Protein AF-A0A7S2EEH9-F1 (afdb_monomer_lite)

Radius of gyration: 22.75 Å; chains: 1; bounding box: 38×32×88 Å

Foldseek 3Di:
DDDDDDDDDDDDPPDDPPPPPDPPDLLVQLLVQADPQLWHAPDPSLCVSQVHDPVVVVCVQVVCPQPDVDRRLLSLLLSLLSCVQPPVVVCVSCVVSNVSSCVSNVVVVQDPVSSVVSSVVSNVVD

pLDDT: mean 80.73, std 18.39, range [34.81, 97.69]

Structure (mmCIF, N/CA/C/O backbone):
data_AF-A0A7S2EEH9-F1
#
_entry.id   AF-A0A7S2EEH9-F1
#
loop_
_atom_site.group_PDB
_atom_site.id
_atom_site.type_symbol
_atom_site.label_atom_id
_atom_site.label_alt_id
_atom_site.label_comp_id
_atom_site.label_asym_id
_atom_site.label_entity_id
_atom_site.label_seq_id
_atom_site.pdbx_PDB_ins_code
_atom_site.Cartn_x
_atom_site.Cartn_y
_atom_site.Cartn_z
_atom_site.occupancy
_atom_site.B_iso_or_equiv
_atom_site.auth_seq_id
_atom_site.auth_comp_id
_atom_site.auth_asym_id
_atom_site.auth_atom_id
_atom_site.pdbx_PDB_model_num
ATOM 1 N N . GLN A 1 1 ? -11.208 -20.414 70.978 1.00 40.94 1 GLN A N 1
ATOM 2 C CA . GLN A 1 1 ? -10.331 -20.613 69.804 1.00 40.94 1 GLN A CA 1
ATOM 3 C C . GLN A 1 1 ? -10.431 -19.388 68.900 1.00 40.94 1 GLN A C 1
ATOM 5 O O . GLN A 1 1 ? -11.343 -18.594 69.075 1.00 40.94 1 GLN A O 1
ATOM 10 N N . PHE A 1 2 ? -9.423 -19.215 68.053 1.00 34.81 2 PHE A N 1
ATOM 11 C CA . PHE A 1 2 ? -8.995 -18.019 67.328 1.00 34.81 2 PHE A CA 1
ATOM 12 C C . PHE A 1 2 ? -10.015 -17.374 66.354 1.00 34.81 2 PHE A C 1
ATOM 14 O O . PHE A 1 2 ? -10.662 -18.072 65.588 1.00 34.81 2 PHE A O 1
ATOM 21 N N . VAL A 1 3 ? -10.085 -16.036 66.451 1.00 39.38 3 VAL A N 1
ATOM 22 C CA . VAL A 1 3 ? -10.083 -14.924 65.458 1.00 39.38 3 VAL A CA 1
ATOM 23 C 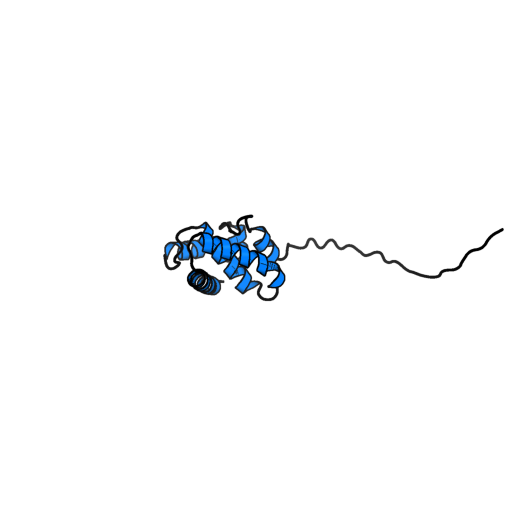C . VAL A 1 3 ? -10.643 -15.080 64.026 1.00 39.38 3 VAL A C 1
ATOM 25 O O . VAL A 1 3 ? -10.331 -16.035 63.323 1.00 39.38 3 VAL A O 1
ATOM 28 N N . SER A 1 4 ? -11.253 -13.960 63.588 1.00 41.72 4 SER A N 1
ATOM 29 C CA . SER A 1 4 ? -11.204 -13.312 62.251 1.00 41.72 4 SER A CA 1
ATOM 30 C C . SER A 1 4 ? -12.455 -13.474 61.389 1.00 41.72 4 SER A C 1
ATOM 32 O O . SER A 1 4 ? -12.962 -14.573 61.248 1.00 41.72 4 SER A O 1
ATOM 34 N N . SER A 1 5 ? -12.964 -12.471 60.674 1.00 41.25 5 SER A N 1
ATOM 35 C CA . SER A 1 5 ? -12.831 -11.005 60.657 1.00 41.25 5 SER A CA 1
ATOM 36 C C . SER A 1 5 ? -13.861 -10.514 59.628 1.00 41.25 5 SER A C 1
ATOM 38 O O . SER A 1 5 ? -14.157 -11.222 58.669 1.00 41.25 5 SER A O 1
ATOM 40 N N . ASN A 1 6 ? -14.384 -9.305 59.820 1.00 46.16 6 ASN A N 1
ATOM 41 C CA . ASN A 1 6 ? -15.325 -8.617 58.928 1.00 46.16 6 ASN A CA 1
ATOM 42 C C . ASN A 1 6 ? -14.764 -8.400 57.509 1.00 46.16 6 ASN A C 1
ATOM 44 O O . ASN A 1 6 ? -13.610 -7.987 57.396 1.00 46.16 6 ASN A O 1
ATOM 48 N N . HIS A 1 7 ? -15.606 -8.456 56.469 1.00 41.28 7 HIS A N 1
ATOM 49 C CA . HIS A 1 7 ? -15.631 -7.390 55.455 1.00 41.28 7 HIS A CA 1
ATOM 50 C C . HIS A 1 7 ? -16.922 -7.384 54.628 1.00 41.28 7 HIS A C 1
ATOM 52 O O . HIS A 1 7 ? -17.463 -8.432 54.289 1.00 41.28 7 HIS A O 1
ATOM 58 N N . ALA A 1 8 ? -17.399 -6.170 54.366 1.00 48.00 8 ALA A N 1
ATOM 59 C CA . ALA A 1 8 ? -18.579 -5.828 53.592 1.00 48.00 8 ALA A CA 1
ATOM 60 C C . ALA A 1 8 ? -18.339 -5.916 52.075 1.00 48.00 8 ALA A C 1
ATOM 62 O O . ALA A 1 8 ? -17.191 -5.912 51.637 1.00 48.00 8 ALA A O 1
ATOM 63 N N . ASP A 1 9 ? -19.462 -5.885 51.348 1.00 40.84 9 ASP A N 1
ATOM 64 C CA . ASP A 1 9 ? -19.648 -5.388 49.978 1.00 40.84 9 ASP A CA 1
ATOM 65 C C . ASP A 1 9 ? -18.876 -6.059 48.829 1.00 40.84 9 ASP A C 1
ATOM 67 O O . ASP A 1 9 ? -17.651 -6.077 48.770 1.00 40.84 9 ASP A O 1
ATOM 71 N N . CYS A 1 10 ? -19.623 -6.540 47.835 1.00 44.09 10 CYS A N 1
ATOM 72 C CA . CYS A 1 10 ? -19.700 -5.856 46.541 1.00 44.09 10 CYS A CA 1
ATOM 73 C C . CYS A 1 10 ? -20.461 -6.731 45.543 1.00 44.09 10 CYS A C 1
ATOM 75 O O . CYS A 1 10 ? -20.013 -7.800 45.130 1.00 44.09 10 CYS A O 1
ATOM 77 N N . ASP A 1 11 ? -21.610 -6.200 45.151 1.00 51.53 11 ASP A N 1
ATOM 78 C CA . ASP A 1 11 ? -22.333 -6.463 43.916 1.00 51.53 11 ASP A CA 1
ATOM 79 C C . ASP A 1 11 ? -21.359 -6.597 42.725 1.00 51.53 11 ASP A C 1
ATOM 81 O O . ASP A 1 11 ? -20.670 -5.644 42.351 1.00 51.53 11 ASP A O 1
ATOM 85 N N . LEU A 1 12 ? -21.276 -7.785 42.124 1.00 55.22 12 LEU A N 1
ATOM 86 C CA . LEU A 1 12 ? -20.587 -7.993 40.852 1.00 55.22 12 LEU A CA 1
ATOM 87 C C . LEU A 1 12 ? -21.583 -8.528 39.830 1.00 55.22 12 LEU A C 1
ATOM 89 O O . LEU A 1 12 ? -21.652 -9.716 39.525 1.00 55.22 12 LEU A O 1
ATOM 93 N N . ASN A 1 13 ? -22.315 -7.573 39.263 1.00 51.38 13 ASN A N 1
ATOM 94 C CA . ASN A 1 13 ? -22.843 -7.611 37.907 1.00 51.38 13 ASN A CA 1
ATOM 95 C C . ASN A 1 13 ? -21.702 -7.963 36.927 1.00 51.38 13 ASN A C 1
ATOM 97 O O . ASN A 1 13 ? -21.002 -7.089 36.404 1.00 51.38 13 ASN A O 1
ATOM 101 N N . GLN A 1 14 ? -21.476 -9.253 36.679 1.00 54.06 14 GLN A N 1
ATOM 102 C CA . GLN A 1 14 ? -20.589 -9.707 35.613 1.00 54.06 14 GLN A CA 1
ATOM 103 C C . GLN A 1 14 ? -21.356 -9.721 34.294 1.00 54.06 14 GLN A C 1
ATOM 105 O O . GLN A 1 14 ? -21.971 -10.703 33.903 1.00 54.06 14 GLN A O 1
ATOM 110 N N . ARG A 1 15 ? -21.332 -8.525 33.693 1.00 51.91 15 ARG A N 1
ATOM 111 C CA . ARG A 1 15 ? -21.115 -8.232 32.273 1.00 51.91 15 ARG A CA 1
ATOM 112 C C . ARG A 1 15 ? -21.748 -9.243 31.322 1.00 51.91 15 ARG A C 1
ATOM 114 O O . ARG A 1 15 ? -21.206 -10.309 31.070 1.00 51.91 15 ARG A O 1
ATOM 121 N N . ASN A 1 16 ? -22.848 -8.812 30.715 1.00 49.00 16 ASN A N 1
ATOM 122 C CA . ASN A 1 16 ? -23.204 -9.256 29.378 1.00 49.00 16 ASN A CA 1
ATOM 123 C C . ASN A 1 16 ? -21.995 -8.994 28.469 1.00 49.00 16 ASN A C 1
ATOM 125 O O . ASN A 1 16 ? -21.810 -7.868 28.001 1.00 49.00 16 ASN A O 1
ATOM 129 N N . ASP A 1 17 ? -21.170 -10.013 28.247 1.00 44.81 17 ASP A N 1
ATOM 130 C CA . ASP A 1 17 ? -20.297 -10.090 27.087 1.00 44.81 17 ASP A CA 1
ATOM 131 C C . ASP A 1 17 ? -21.224 -10.222 25.877 1.00 44.81 17 ASP A C 1
ATOM 133 O O . ASP A 1 17 ? -21.541 -11.305 25.389 1.00 44.81 17 ASP A O 1
ATOM 137 N N . ALA A 1 18 ? -21.742 -9.076 25.435 1.00 48.97 18 ALA A N 1
ATOM 138 C CA . ALA A 1 18 ? -22.117 -8.922 24.051 1.00 48.97 18 ALA A CA 1
ATOM 139 C C . ALA A 1 18 ? -20.815 -9.114 23.271 1.00 48.97 18 ALA A C 1
ATOM 141 O O . ALA A 1 18 ? -20.046 -8.170 23.095 1.00 48.97 18 ALA A O 1
ATOM 142 N N . GLU A 1 19 ? -20.544 -10.361 22.879 1.00 48.88 19 GLU A N 1
ATOM 143 C CA . GLU A 1 19 ? -19.754 -10.675 21.697 1.00 48.88 19 GLU A CA 1
ATOM 144 C C . GLU A 1 19 ? -20.351 -9.839 20.567 1.00 48.88 19 GLU A C 1
ATOM 146 O O . GLU A 1 19 ? -21.322 -10.214 19.910 1.00 48.88 19 GLU A O 1
ATOM 151 N N . THR A 1 20 ? -19.826 -8.628 20.399 1.00 45.78 20 THR A N 1
ATOM 152 C CA . THR A 1 20 ? -19.972 -7.914 19.153 1.00 45.78 20 THR A CA 1
ATOM 153 C C . THR A 1 20 ? -19.222 -8.775 18.156 1.00 45.78 20 THR A C 1
ATOM 155 O O . THR A 1 20 ? -17.989 -8.815 18.151 1.00 45.78 20 THR A O 1
ATOM 158 N N . ASP A 1 21 ? -19.989 -9.512 17.357 1.00 46.25 21 ASP A N 1
ATOM 159 C CA . ASP A 1 21 ? -19.629 -9.963 16.018 1.00 46.25 21 ASP A CA 1
ATOM 160 C C . ASP A 1 21 ? -19.185 -8.713 15.245 1.00 46.25 21 ASP A C 1
ATOM 162 O O . ASP A 1 21 ? -19.959 -8.010 14.600 1.00 46.25 21 ASP A O 1
ATOM 166 N N . SER A 1 22 ? -17.954 -8.296 15.526 1.00 47.50 22 SER A N 1
ATOM 167 C CA . SER A 1 22 ? -17.407 -7.022 15.104 1.00 47.50 22 SER A CA 1
ATOM 168 C C . SER A 1 22 ? -16.735 -7.337 13.793 1.00 47.50 22 SER A C 1
ATOM 170 O O . SER A 1 22 ? -15.692 -7.995 13.794 1.00 47.50 22 SER A O 1
ATOM 172 N N . GLU A 1 23 ? -17.317 -6.891 12.681 1.00 52.78 23 GLU A N 1
ATOM 173 C CA . GLU A 1 23 ? -16.550 -6.774 11.447 1.00 52.78 23 GLU A CA 1
ATOM 174 C C . GLU A 1 23 ? -15.177 -6.183 11.810 1.00 52.78 23 GLU A C 1
ATOM 176 O O . GLU A 1 23 ? -15.126 -5.150 12.492 1.00 52.78 23 GLU A O 1
ATOM 181 N N . PRO A 1 24 ? -14.063 -6.850 11.456 1.00 58.78 24 PRO A N 1
ATOM 182 C CA . PRO A 1 24 ? -12.749 -6.357 11.824 1.00 58.78 24 PRO A CA 1
ATOM 183 C C . PRO A 1 24 ? -12.612 -4.919 11.330 1.00 58.78 24 PRO A C 1
ATOM 185 O O . PRO A 1 24 ? -13.020 -4.620 10.206 1.00 58.78 24 PRO A O 1
ATOM 188 N N . ASP A 1 25 ? -12.062 -4.025 12.157 1.00 84.69 25 ASP A N 1
ATOM 189 C CA . ASP A 1 25 ? -11.823 -2.638 11.750 1.00 84.69 25 ASP A CA 1
ATOM 190 C C . ASP A 1 25 ? -11.142 -2.651 10.373 1.00 84.69 25 ASP A C 1
ATOM 192 O O . ASP A 1 25 ? -10.144 -3.350 10.178 1.00 84.69 25 ASP A O 1
ATOM 196 N N . LYS A 1 26 ? -11.710 -1.950 9.385 1.00 87.94 26 LYS A N 1
ATOM 197 C CA . LYS A 1 26 ? -11.240 -1.989 7.990 1.00 87.94 26 LYS A CA 1
ATOM 198 C C . LYS A 1 26 ? -9.744 -1.678 7.884 1.00 87.94 26 LYS A C 1
ATOM 200 O O . LYS A 1 26 ? -9.069 -2.228 7.016 1.00 87.94 26 LYS A O 1
ATOM 205 N N . VAL A 1 27 ? -9.202 -0.869 8.800 1.00 91.56 27 VAL A N 1
ATOM 206 C CA . VAL A 1 27 ? -7.759 -0.613 8.885 1.00 91.56 27 VAL A CA 1
ATOM 207 C C . VAL A 1 27 ? -6.964 -1.882 9.209 1.00 91.56 27 VAL A C 1
ATOM 209 O O . VAL A 1 27 ? -5.933 -2.144 8.594 1.00 91.56 27 VAL A O 1
ATOM 212 N N . LEU A 1 28 ? -7.464 -2.707 10.135 1.00 91.44 28 LEU A N 1
ATOM 213 C CA . LEU A 1 28 ? -6.866 -3.982 10.514 1.00 91.44 28 LEU A CA 1
ATOM 214 C C . LEU A 1 28 ? -7.002 -4.992 9.380 1.00 91.44 28 LEU A C 1
ATOM 216 O O . LEU A 1 28 ? -6.044 -5.713 9.117 1.00 91.44 28 LEU A O 1
ATOM 220 N N . GLN A 1 29 ? -8.132 -5.005 8.666 1.00 92.88 29 GLN A N 1
ATOM 221 C CA . GLN A 1 29 ? -8.299 -5.851 7.479 1.00 92.88 29 GLN A CA 1
ATOM 222 C C . GLN A 1 29 ? -7.224 -5.554 6.430 1.00 92.88 29 GLN A C 1
ATOM 224 O O . GLN A 1 29 ? -6.559 -6.478 5.960 1.00 92.88 29 GLN A O 1
ATOM 229 N N . ILE A 1 30 ? -6.971 -4.272 6.131 1.00 92.75 30 ILE A N 1
ATOM 230 C CA . ILE A 1 30 ? -5.867 -3.891 5.243 1.00 92.75 30 ILE A CA 1
ATOM 231 C C . ILE A 1 30 ? -4.533 -4.345 5.843 1.00 92.75 30 ILE A C 1
ATOM 233 O O . ILE A 1 30 ? -3.787 -5.041 5.167 1.00 92.75 30 ILE A O 1
ATOM 237 N N . CYS A 1 31 ? -4.225 -4.039 7.105 1.00 92.75 31 CYS A N 1
ATOM 238 C CA . CYS A 1 31 ? -2.959 -4.446 7.731 1.00 92.75 31 CYS A CA 1
ATOM 239 C C . CYS A 1 31 ? -2.702 -5.967 7.671 1.00 92.75 31 CYS A C 1
ATOM 241 O O . CYS A 1 31 ? -1.565 -6.388 7.445 1.00 92.75 31 CYS A O 1
ATOM 243 N N . LEU A 1 32 ? -3.744 -6.793 7.818 1.00 94.31 32 LEU A N 1
ATOM 244 C CA . LEU A 1 32 ? -3.670 -8.258 7.757 1.00 94.31 32 LEU A CA 1
ATOM 245 C C . LEU A 1 32 ? -3.381 -8.801 6.350 1.00 94.31 32 LEU A C 1
ATOM 247 O O . LEU A 1 32 ? -2.867 -9.913 6.215 1.00 94.31 32 LEU A O 1
ATOM 251 N N . LEU A 1 33 ? -3.652 -8.025 5.299 1.00 95.19 33 LEU A N 1
ATOM 252 C CA . LEU A 1 33 ? -3.292 -8.392 3.928 1.00 95.19 33 LEU A CA 1
ATOM 253 C C . LEU A 1 33 ? -1.788 -8.275 3.649 1.00 95.19 33 LEU A C 1
ATOM 255 O O . LEU A 1 33 ? -1.307 -8.829 2.652 1.00 95.19 33 LEU A O 1
ATOM 259 N N . GLN A 1 34 ? -1.037 -7.582 4.511 1.00 97.06 34 GLN A N 1
ATOM 260 C CA . GLN A 1 34 ? 0.392 -7.387 4.316 1.00 97.06 34 GLN A CA 1
ATOM 261 C C . GLN A 1 34 ? 1.154 -8.712 4.447 1.00 97.06 34 GLN A C 1
ATOM 263 O O . GLN A 1 34 ? 1.061 -9.432 5.441 1.00 97.06 34 GLN A O 1
ATOM 268 N N . LYS A 1 35 ? 1.981 -9.024 3.449 1.00 97.25 35 LYS A N 1
ATOM 269 C CA . LYS A 1 35 ? 2.905 -10.160 3.494 1.00 97.25 35 LYS A CA 1
ATOM 270 C C . LYS A 1 35 ? 4.071 -9.871 4.440 1.00 97.25 35 LYS A C 1
ATOM 272 O O . LYS A 1 35 ? 4.420 -8.723 4.700 1.00 97.25 35 LYS A O 1
ATOM 277 N N . ALA A 1 36 ? 4.751 -10.923 4.897 1.00 95.31 36 ALA A N 1
ATOM 278 C CA . ALA A 1 36 ? 5.877 -10.805 5.830 1.00 95.31 36 ALA A CA 1
ATOM 279 C C . ALA A 1 36 ? 7.011 -9.880 5.334 1.00 95.31 36 ALA A C 1
ATOM 281 O O . ALA A 1 36 ? 7.685 -9.245 6.141 1.00 95.31 36 ALA A O 1
ATOM 282 N N . ASN A 1 37 ? 7.195 -9.775 4.014 1.00 95.06 37 ASN A N 1
ATOM 283 C CA . ASN A 1 37 ? 8.181 -8.895 3.381 1.00 95.06 37 ASN A CA 1
ATOM 284 C C . ASN A 1 37 ? 7.720 -7.431 3.233 1.00 95.06 37 ASN A C 1
ATOM 286 O O . ASN A 1 37 ? 8.449 -6.645 2.642 1.00 95.06 37 ASN A O 1
ATOM 290 N N . GLY A 1 38 ? 6.523 -7.075 3.705 1.00 95.75 38 GLY A N 1
ATOM 291 C CA . GLY A 1 38 ? 5.953 -5.730 3.611 1.00 95.75 38 GLY A CA 1
ATOM 292 C C . GLY A 1 38 ? 5.058 -5.482 2.392 1.00 95.75 38 GLY A C 1
ATOM 293 O O . GLY A 1 38 ? 4.388 -4.453 2.343 1.00 95.75 38 GLY A O 1
ATOM 294 N N . SER A 1 39 ? 5.009 -6.405 1.430 1.00 96.69 39 SER A N 1
ATOM 295 C CA . SER A 1 39 ? 4.223 -6.235 0.201 1.00 96.69 39 SER A CA 1
ATOM 296 C C . SER A 1 39 ? 2.734 -6.527 0.371 1.00 96.69 39 SER A C 1
ATOM 298 O O . SER A 1 39 ? 2.322 -7.239 1.289 1.00 96.69 39 SER A O 1
ATOM 300 N N . PHE A 1 40 ? 1.942 -6.034 -0.577 1.00 95.44 40 PHE A N 1
ATOM 301 C CA . PHE A 1 40 ? 0.539 -6.389 -0.764 1.00 95.44 40 PHE A CA 1
ATOM 302 C C . PHE A 1 40 ? 0.325 -7.011 -2.141 1.00 95.44 40 PHE A C 1
ATOM 304 O O . PHE A 1 40 ? 1.078 -6.758 -3.081 1.00 95.44 40 PHE A O 1
ATOM 311 N N . LEU A 1 41 ? -0.720 -7.826 -2.261 1.00 92.50 41 LEU A N 1
ATOM 312 C CA . LEU A 1 41 ? -1.179 -8.364 -3.537 1.00 92.50 41 LEU A CA 1
ATOM 313 C C . LEU A 1 41 ? -2.502 -7.708 -3.906 1.00 92.50 41 LEU A C 1
ATOM 315 O O . LEU A 1 41 ? -3.359 -7.516 -3.041 1.00 92.50 41 LEU A O 1
ATOM 319 N N . LEU A 1 42 ? -2.673 -7.410 -5.193 1.00 87.25 42 LEU A N 1
ATOM 320 C CA . LEU A 1 42 ? -3.954 -6.953 -5.704 1.00 87.25 42 LEU A CA 1
ATOM 321 C C . LEU A 1 42 ? -4.915 -8.144 -5.688 1.00 87.25 42 LEU A C 1
ATOM 323 O O . LEU A 1 42 ? -4.819 -9.043 -6.519 1.00 87.25 42 LEU A O 1
ATOM 327 N N . SER A 1 43 ? -5.771 -8.171 -4.676 1.00 88.31 43 SER A N 1
ATOM 328 C CA . SER A 1 43 ? -6.805 -9.181 -4.466 1.00 88.31 43 SER A CA 1
ATOM 329 C C . SER A 1 43 ? -8.162 -8.500 -4.477 1.00 88.31 43 SER A C 1
ATOM 331 O O . SER A 1 43 ? -8.233 -7.301 -4.201 1.00 88.31 43 SER A O 1
ATOM 333 N N . ASP A 1 44 ? -9.220 -9.263 -4.738 1.00 86.75 44 ASP A N 1
ATOM 334 C CA . ASP A 1 44 ? -10.593 -8.748 -4.682 1.00 86.75 44 ASP A CA 1
ATOM 335 C C . ASP A 1 44 ? -10.870 -8.104 -3.317 1.00 86.75 44 ASP A C 1
ATOM 337 O O . ASP A 1 44 ? -11.380 -6.996 -3.251 1.00 86.75 44 ASP A O 1
ATOM 341 N N . HIS A 1 45 ? -10.360 -8.699 -2.232 1.00 88.62 45 HIS A N 1
ATOM 342 C CA . HIS A 1 45 ? -10.498 -8.139 -0.888 1.00 88.62 45 HIS A CA 1
ATOM 343 C C . HIS A 1 45 ? -9.813 -6.773 -0.721 1.00 88.62 45 HIS A C 1
ATOM 345 O O . HIS A 1 45 ? -10.381 -5.868 -0.116 1.00 88.62 45 HIS A O 1
ATOM 351 N N . LEU A 1 46 ? -8.606 -6.590 -1.274 1.00 89.50 46 LEU A N 1
ATOM 352 C CA . LEU A 1 46 ? -7.956 -5.276 -1.260 1.00 89.50 46 LEU A CA 1
ATOM 353 C C . LEU A 1 46 ? -8.743 -4.272 -2.110 1.00 89.50 46 LEU A C 1
ATOM 355 O O . LEU A 1 46 ? -8.929 -3.146 -1.669 1.00 89.50 46 LEU A O 1
ATOM 359 N N . ALA A 1 47 ? -9.204 -4.674 -3.299 1.00 88.69 47 ALA A N 1
ATOM 360 C CA . ALA A 1 47 ? -9.987 -3.826 -4.199 1.00 88.69 47 ALA A CA 1
ATOM 361 C C . ALA A 1 47 ? -11.304 -3.359 -3.551 1.00 88.69 47 ALA A C 1
ATOM 363 O O . ALA A 1 47 ? -11.626 -2.171 -3.603 1.00 88.69 47 ALA A O 1
ATOM 364 N N . ASP A 1 48 ? -11.997 -4.269 -2.866 1.00 89.19 48 ASP A N 1
ATOM 365 C CA . ASP A 1 48 ? -13.228 -3.996 -2.126 1.00 89.19 48 ASP A CA 1
ATOM 366 C C . ASP A 1 48 ? -12.981 -3.034 -0.957 1.00 89.19 48 ASP A C 1
ATOM 368 O O . ASP A 1 48 ? -13.726 -2.070 -0.775 1.00 89.19 48 ASP A O 1
ATOM 372 N N . LEU A 1 49 ? -11.901 -3.242 -0.193 1.00 88.19 49 LEU A N 1
ATOM 373 C CA . LEU A 1 49 ? -11.530 -2.369 0.928 1.00 88.19 49 LEU A CA 1
ATOM 374 C C . LEU A 1 49 ? -11.180 -0.946 0.481 1.00 88.19 49 LEU A C 1
ATOM 376 O O . LEU A 1 49 ? -11.432 -0.002 1.231 1.00 88.19 49 LEU A O 1
ATOM 380 N N . VAL A 1 50 ? -10.615 -0.785 -0.720 1.00 87.19 50 VAL A N 1
ATOM 381 C CA . VAL A 1 50 ? -10.293 0.534 -1.286 1.00 87.19 50 VAL A CA 1
ATOM 382 C C . VAL A 1 50 ? -11.419 1.125 -2.141 1.00 87.19 50 VAL A C 1
ATOM 384 O O . VAL A 1 50 ? -11.288 2.250 -2.610 1.00 87.19 50 VAL A O 1
ATOM 387 N N . GLY A 1 51 ? -12.517 0.394 -2.359 1.00 86.00 51 GLY A N 1
ATOM 388 C CA . GLY A 1 51 ? -13.668 0.861 -3.138 1.00 86.00 51 GLY A CA 1
ATOM 389 C C . GLY A 1 51 ? -13.399 1.050 -4.637 1.00 86.00 51 GLY A C 1
ATOM 390 O O . GLY A 1 51 ? -14.179 1.716 -5.319 1.00 86.00 51 GLY A O 1
ATOM 391 N N . LEU A 1 52 ? -12.313 0.479 -5.171 1.00 83.81 52 LEU A N 1
ATOM 392 C CA . LEU A 1 52 ? -11.961 0.605 -6.584 1.00 83.81 52 LEU A CA 1
ATOM 393 C C . LEU A 1 52 ? -12.442 -0.599 -7.381 1.00 83.81 52 LEU A C 1
ATOM 395 O O . LEU A 1 52 ? -12.168 -1.750 -7.048 1.00 83.81 52 LEU A O 1
ATOM 399 N N . THR A 1 53 ? -13.085 -0.328 -8.515 1.00 81.38 53 THR A N 1
ATOM 400 C CA . THR A 1 53 ? -13.443 -1.400 -9.446 1.00 81.38 53 THR A CA 1
ATOM 401 C C . THR A 1 53 ? -12.197 -1.940 -10.162 1.00 81.38 53 THR A C 1
ATOM 403 O O . THR A 1 53 ? -11.271 -1.174 -10.467 1.00 81.38 53 THR A O 1
ATOM 406 N N . PRO A 1 54 ? -12.183 -3.231 -10.546 1.00 74.19 54 PRO A N 1
ATOM 407 C CA . PRO A 1 54 ? -11.093 -3.814 -11.331 1.00 74.19 54 PRO A CA 1
ATOM 408 C C . PRO A 1 54 ? -10.781 -3.041 -12.623 1.00 74.19 54 PRO A C 1
ATOM 410 O O . PRO A 1 54 ? -9.635 -3.002 -13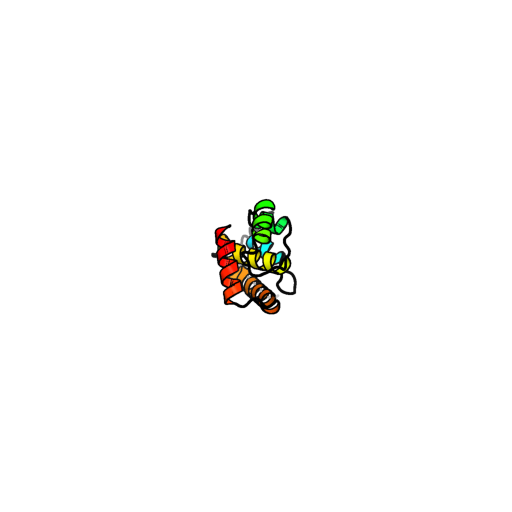.068 1.00 74.19 54 PRO A O 1
ATOM 413 N N . GLY A 1 55 ? -11.787 -2.388 -13.219 1.00 76.50 55 GLY A N 1
ATOM 414 C CA . GLY A 1 55 ? -11.626 -1.563 -14.418 1.00 76.50 55 GLY A CA 1
ATOM 415 C C . GLY A 1 55 ? -10.762 -0.318 -14.196 1.00 76.50 5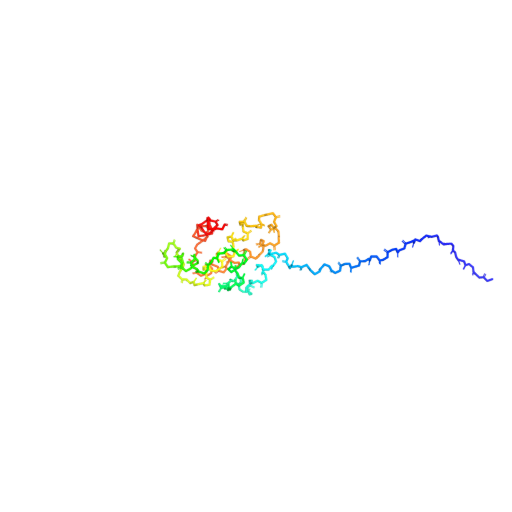5 GLY A C 1
ATOM 416 O O . GLY A 1 55 ? -9.915 -0.021 -15.040 1.00 76.50 55 GLY A O 1
ATOM 417 N N . VAL A 1 56 ? -10.931 0.368 -13.059 1.00 78.62 56 VAL A N 1
ATOM 418 C CA . VAL A 1 56 ? -10.129 1.549 -12.682 1.00 78.62 56 VAL A CA 1
ATOM 419 C C . VAL A 1 56 ? -8.686 1.136 -12.393 1.00 78.62 56 VAL A C 1
ATOM 421 O O . VAL A 1 56 ? -7.753 1.731 -12.930 1.00 78.62 56 VAL A O 1
ATOM 424 N N . LEU A 1 57 ? -8.499 0.044 -11.647 1.00 75.81 57 LEU A N 1
ATOM 425 C CA . LEU A 1 57 ? -7.178 -0.520 -11.354 1.00 75.81 57 LEU A CA 1
ATOM 426 C C . LEU A 1 57 ? -6.434 -0.920 -12.635 1.00 75.81 57 LEU A C 1
ATOM 428 O O . LEU A 1 57 ? -5.267 -0.578 -12.824 1.00 75.81 57 LEU A O 1
ATOM 432 N N . ALA A 1 58 ? -7.122 -1.597 -13.557 1.00 75.44 58 ALA A N 1
ATOM 433 C CA . ALA A 1 58 ? -6.536 -2.010 -14.826 1.00 75.44 58 ALA A CA 1
ATOM 434 C C . ALA A 1 58 ? -6.204 -0.821 -15.744 1.00 75.44 58 ALA A C 1
ATOM 436 O O . ALA A 1 58 ? -5.261 -0.909 -16.531 1.00 75.44 58 ALA A O 1
ATOM 437 N N . ALA A 1 59 ? -6.967 0.275 -15.675 1.00 79.81 59 ALA A N 1
ATOM 438 C CA . ALA A 1 59 ? -6.673 1.496 -16.418 1.00 79.81 59 ALA A CA 1
ATOM 439 C C . ALA A 1 59 ? -5.407 2.184 -15.894 1.00 79.81 59 ALA A C 1
ATOM 441 O O . ALA A 1 59 ? -4.554 2.545 -16.704 1.00 79.81 59 ALA A O 1
ATOM 442 N N . GLU A 1 60 ? -5.239 2.285 -14.572 1.00 77.44 60 GLU A N 1
ATOM 443 C CA . GLU A 1 60 ? -4.065 2.937 -13.983 1.00 77.44 60 GLU A CA 1
ATOM 444 C C . GLU A 1 60 ? -2.780 2.159 -14.292 1.00 77.44 60 GLU A C 1
ATOM 446 O O . GLU A 1 60 ? -1.810 2.746 -14.776 1.00 77.44 60 GLU A O 1
ATOM 451 N N . VAL A 1 61 ? -2.816 0.825 -14.164 1.00 71.50 61 VAL A N 1
ATOM 452 C CA . VAL A 1 61 ? -1.703 -0.063 -14.549 1.00 71.50 61 VAL A CA 1
ATOM 453 C C . VAL A 1 61 ? -1.366 0.062 -16.041 1.00 71.50 61 VAL A C 1
ATOM 455 O O . VAL A 1 61 ? -0.195 0.148 -16.408 1.00 71.50 61 VAL A O 1
ATOM 458 N N . ARG A 1 62 ? -2.374 0.103 -16.927 1.00 72.25 62 ARG A N 1
ATOM 459 C CA . ARG A 1 62 ? -2.161 0.238 -18.383 1.00 72.25 62 ARG A CA 1
ATOM 460 C C . ARG A 1 62 ? -1.666 1.614 -18.799 1.00 72.25 62 ARG A C 1
ATOM 462 O O . ARG A 1 62 ? -1.018 1.723 -19.837 1.00 72.25 62 ARG A O 1
ATOM 469 N N . SER A 1 63 ? -1.976 2.647 -18.025 1.00 69.19 63 SER A N 1
ATOM 470 C CA . SER A 1 63 ? -1.634 4.021 -18.377 1.00 69.19 63 SER A CA 1
ATOM 471 C C . SER A 1 63 ? -0.126 4.296 -18.362 1.00 69.19 63 SER A C 1
ATOM 473 O O . SER A 1 63 ? 0.282 5.341 -18.852 1.00 69.19 63 SER A O 1
ATOM 475 N N . GLN A 1 64 ? 0.696 3.380 -17.818 1.00 59.47 64 GLN A N 1
ATOM 476 C CA . GLN A 1 64 ? 2.150 3.532 -17.625 1.00 59.47 64 GLN A CA 1
ATOM 477 C C . GLN A 1 64 ? 2.553 4.835 -16.908 1.00 59.47 64 GLN A C 1
ATOM 479 O O . GLN A 1 64 ? 3.728 5.186 -16.861 1.00 59.47 64 GLN A O 1
ATOM 484 N N . ASN A 1 65 ? 1.591 5.550 -16.318 1.00 62.25 65 ASN A N 1
ATOM 485 C CA . ASN A 1 65 ? 1.824 6.820 -15.638 1.00 62.25 65 ASN A CA 1
ATOM 486 C C . ASN A 1 65 ? 2.444 6.628 -14.253 1.00 62.25 65 ASN A C 1
ATOM 488 O O . ASN A 1 65 ? 2.903 7.592 -13.647 1.00 62.25 65 ASN A O 1
ATOM 492 N N . MET A 1 66 ? 2.468 5.392 -13.758 1.00 64.94 66 MET A N 1
ATOM 493 C CA . MET A 1 66 ? 3.220 5.017 -12.574 1.00 64.94 66 MET A CA 1
ATOM 494 C C . MET A 1 66 ? 4.548 4.406 -13.006 1.00 64.94 66 MET A C 1
ATOM 496 O O . MET A 1 66 ? 4.587 3.470 -13.804 1.00 64.94 66 MET A O 1
ATOM 500 N N . LYS A 1 67 ? 5.648 4.886 -12.423 1.00 65.12 67 LYS A N 1
ATOM 501 C CA . LYS A 1 67 ? 7.016 4.397 -12.682 1.00 65.12 67 LYS A CA 1
ATOM 502 C C . LYS A 1 67 ? 7.284 2.956 -12.209 1.00 65.12 67 LYS A C 1
ATOM 504 O O . LYS A 1 67 ? 8.439 2.555 -12.100 1.00 65.12 67 LYS A O 1
ATOM 509 N N . SER A 1 68 ? 6.251 2.169 -11.902 1.00 62.78 68 SER A N 1
ATOM 510 C CA . SER A 1 68 ? 6.409 0.785 -11.466 1.00 62.78 68 SER A CA 1
ATOM 511 C C . SER A 1 68 ? 5.621 -0.188 -12.345 1.00 62.78 68 SER A C 1
ATOM 513 O O . SER A 1 68 ? 4.391 -0.166 -12.322 1.00 62.78 68 SER A O 1
ATOM 515 N N . PRO A 1 69 ? 6.305 -1.074 -13.089 1.00 65.06 69 PRO A N 1
ATOM 516 C CA . PRO A 1 69 ? 5.653 -2.095 -13.903 1.00 65.06 69 PRO A CA 1
ATOM 517 C C . PRO A 1 69 ? 5.252 -3.342 -13.098 1.00 65.06 69 PRO A C 1
ATOM 519 O O . PRO A 1 69 ? 4.554 -4.205 -13.626 1.00 65.06 69 PRO A O 1
ATOM 522 N N . GLU A 1 70 ? 5.699 -3.483 -11.843 1.00 86.31 70 GLU A N 1
ATOM 523 C CA . GLU A 1 70 ? 5.439 -4.688 -11.056 1.00 86.31 70 GLU A CA 1
ATOM 524 C C 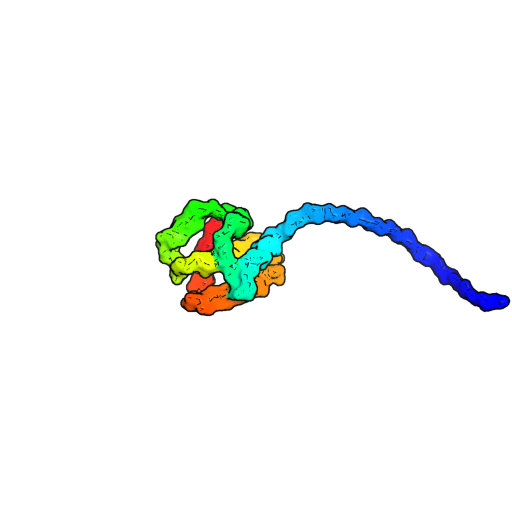. GLU A 1 70 ? 4.072 -4.628 -10.349 1.00 86.31 70 GLU A C 1
ATOM 526 O O . GLU A 1 70 ? 3.866 -3.769 -9.485 1.00 86.31 70 GLU A O 1
ATOM 531 N N . PRO A 1 71 ? 3.161 -5.593 -10.598 1.00 87.38 71 PRO A N 1
ATOM 532 C CA . PRO A 1 71 ? 1.836 -5.619 -9.970 1.00 87.38 71 PRO A CA 1
ATOM 533 C C . PRO A 1 71 ? 1.873 -5.596 -8.436 1.00 87.38 71 PRO A C 1
ATOM 535 O O . PRO A 1 71 ? 1.008 -5.005 -7.795 1.00 87.38 71 PRO A O 1
ATOM 538 N N . VAL A 1 72 ? 2.894 -6.219 -7.837 1.00 91.31 72 VAL A N 1
ATOM 539 C CA . VAL A 1 72 ? 3.080 -6.254 -6.380 1.00 91.31 72 VAL A CA 1
ATOM 540 C C . VAL A 1 72 ? 3.480 -4.889 -5.813 1.00 91.31 72 VAL A C 1
ATOM 542 O O . VAL A 1 72 ? 3.038 -4.520 -4.728 1.00 91.31 72 VAL A O 1
ATOM 545 N N . VAL A 1 73 ? 4.277 -4.105 -6.543 1.00 91.81 73 VAL A N 1
ATOM 546 C CA . VAL A 1 73 ? 4.660 -2.750 -6.122 1.00 91.81 73 VAL A CA 1
ATOM 547 C C . VAL A 1 73 ? 3.458 -1.820 -6.232 1.00 91.81 73 VAL A C 1
ATOM 549 O O . VAL A 1 73 ? 3.171 -1.095 -5.284 1.00 91.81 73 VAL A O 1
ATOM 552 N N . PHE A 1 74 ? 2.702 -1.916 -7.328 1.00 90.94 74 PHE A N 1
ATOM 553 C CA . PHE A 1 74 ? 1.446 -1.188 -7.499 1.00 90.94 74 PHE A CA 1
ATOM 554 C C . PHE A 1 74 ? 0.457 -1.471 -6.357 1.00 90.94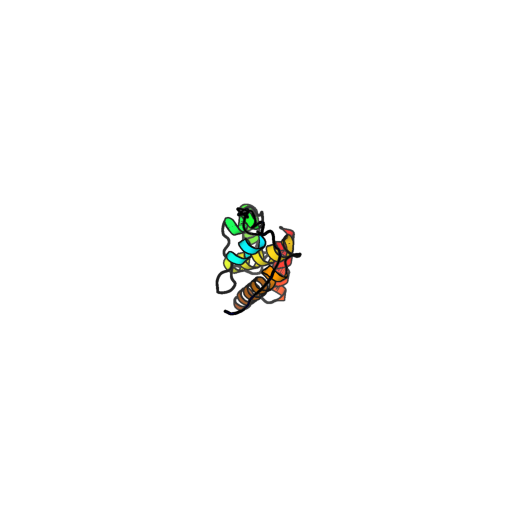 74 PHE A C 1
ATOM 556 O O . PHE A 1 74 ? -0.004 -0.544 -5.695 1.00 90.94 74 PHE A O 1
ATOM 563 N N . ALA A 1 75 ? 0.187 -2.746 -6.065 1.00 92.19 75 ALA A N 1
ATOM 564 C CA . ALA A 1 75 ? -0.718 -3.135 -4.983 1.00 92.19 75 ALA A CA 1
ATOM 565 C C . ALA A 1 75 ? -0.241 -2.639 -3.610 1.00 92.19 75 ALA A C 1
ATOM 567 O O . ALA A 1 75 ? -1.045 -2.235 -2.772 1.00 92.19 75 ALA A O 1
ATOM 568 N N . THR A 1 76 ? 1.075 -2.638 -3.389 1.00 95.62 76 THR A N 1
ATOM 569 C CA . THR A 1 76 ? 1.679 -2.130 -2.153 1.00 95.62 76 THR A CA 1
ATOM 570 C C . THR A 1 76 ? 1.485 -0.621 -2.012 1.00 95.62 76 THR A C 1
ATOM 572 O O . THR A 1 76 ? 1.086 -0.158 -0.947 1.00 95.62 76 THR A O 1
ATOM 575 N N . LEU A 1 77 ? 1.702 0.147 -3.083 1.00 94.44 77 LEU A N 1
ATOM 576 C CA . LEU A 1 77 ? 1.465 1.594 -3.100 1.00 94.44 77 LEU A CA 1
ATOM 577 C C . LEU A 1 77 ? -0.019 1.931 -2.905 1.00 94.44 77 LEU A C 1
ATOM 579 O O . LEU A 1 77 ? -0.338 2.861 -2.168 1.00 94.44 77 LEU A O 1
ATOM 583 N N . LEU A 1 78 ? -0.918 1.141 -3.496 1.00 93.44 78 LEU A N 1
ATOM 584 C CA . LEU A 1 78 ? -2.366 1.283 -3.330 1.00 93.44 78 LEU A CA 1
ATOM 585 C C . LEU A 1 78 ? -2.810 1.065 -1.884 1.00 93.44 78 LEU A C 1
ATOM 587 O O . LEU A 1 78 ? -3.587 1.860 -1.360 1.00 93.44 78 LEU A O 1
ATOM 591 N N . ALA A 1 79 ? -2.285 0.037 -1.215 1.00 95.12 79 ALA A N 1
ATOM 592 C CA . ALA A 1 79 ? -2.571 -0.191 0.197 1.00 95.12 79 ALA A CA 1
ATOM 593 C C . ALA A 1 79 ? -2.089 0.982 1.070 1.00 95.12 79 ALA A C 1
ATOM 595 O O . ALA A 1 79 ? -2.822 1.429 1.949 1.00 95.12 79 ALA A O 1
ATOM 596 N N . ILE A 1 80 ? -0.895 1.532 0.804 1.00 96.31 80 ILE A N 1
ATOM 597 C CA . ILE A 1 80 ? -0.393 2.714 1.527 1.00 96.31 80 ILE A CA 1
ATOM 598 C C . ILE A 1 80 ? -1.297 3.930 1.285 1.00 96.31 80 ILE A C 1
ATOM 600 O O . ILE A 1 80 ? -1.653 4.625 2.238 1.00 96.31 80 ILE A O 1
ATOM 604 N N . ALA A 1 81 ? -1.692 4.178 0.033 1.00 94.88 81 ALA A N 1
ATOM 605 C CA . ALA A 1 81 ? -2.596 5.271 -0.316 1.00 94.88 81 ALA A CA 1
ATOM 606 C C . ALA A 1 81 ? -3.933 5.150 0.429 1.00 94.88 81 ALA A C 1
ATOM 608 O O . ALA A 1 81 ? -4.376 6.114 1.045 1.00 94.88 81 ALA A O 1
ATOM 609 N N . ALA A 1 82 ? -4.519 3.953 0.479 1.00 93.81 82 ALA A N 1
ATOM 610 C CA . ALA A 1 82 ? -5.760 3.704 1.207 1.00 93.81 82 ALA A CA 1
ATOM 611 C C . ALA A 1 82 ? -5.630 3.925 2.718 1.00 93.81 82 ALA A C 1
ATOM 613 O O . ALA A 1 82 ? -6.497 4.557 3.322 1.00 93.81 82 ALA A O 1
ATOM 614 N N . LEU A 1 83 ? -4.532 3.468 3.329 1.00 94.62 83 LEU A N 1
ATOM 615 C CA . LEU A 1 83 ? -4.244 3.711 4.746 1.00 94.62 83 LEU A CA 1
ATOM 616 C C . LEU A 1 83 ? -4.172 5.210 5.063 1.00 94.62 83 LEU A C 1
ATOM 618 O O . LEU A 1 83 ? -4.781 5.675 6.029 1.00 94.62 83 LEU A O 1
ATOM 622 N N . ARG A 1 84 ? -3.485 5.981 4.215 1.00 95.00 84 ARG A N 1
ATOM 623 C CA . ARG A 1 84 ? -3.354 7.435 4.371 1.00 95.00 84 ARG A CA 1
ATOM 624 C C . ARG A 1 84 ? -4.659 8.186 4.117 1.00 95.00 84 ARG A C 1
ATOM 626 O O . ARG A 1 84 ? -4.940 9.128 4.853 1.00 95.00 84 ARG A O 1
ATOM 633 N N . THR A 1 85 ? -5.431 7.788 3.104 1.00 93.00 85 THR A N 1
ATOM 634 C CA . THR A 1 85 ? -6.664 8.480 2.700 1.00 93.00 85 THR A CA 1
ATOM 635 C C . THR A 1 85 ? -7.817 8.180 3.656 1.00 93.00 85 THR A C 1
ATOM 637 O O . THR A 1 85 ? -8.437 9.102 4.181 1.00 93.00 85 THR A O 1
ATOM 640 N N . PHE A 1 86 ? -8.097 6.904 3.926 1.00 90.81 86 PHE A N 1
ATOM 641 C CA . PHE A 1 86 ? -9.296 6.509 4.673 1.00 90.81 86 PHE A CA 1
ATOM 642 C C . PHE A 1 86 ? -9.075 6.405 6.183 1.00 90.81 86 PHE A C 1
ATOM 644 O O . PHE A 1 86 ? -10.024 6.543 6.954 1.00 90.81 86 PHE A O 1
ATOM 651 N N . PHE A 1 87 ? -7.835 6.183 6.629 1.00 90.62 87 PHE A N 1
ATOM 652 C CA . PHE A 1 87 ? -7.547 5.824 8.020 1.00 90.62 87 PHE A CA 1
ATOM 653 C C . PHE A 1 87 ? -6.567 6.781 8.702 1.00 90.62 87 PHE A C 1
ATOM 655 O O . PHE A 1 87 ? -5.915 6.404 9.676 1.00 90.62 87 PHE A O 1
ATOM 662 N N . LEU A 1 88 ? -6.489 8.042 8.261 1.00 89.81 88 LEU A N 1
ATOM 663 C CA . LEU A 1 88 ? -5.580 9.044 8.836 1.00 89.81 88 LEU A CA 1
ATOM 664 C C . LEU A 1 88 ? -5.718 9.185 10.364 1.00 89.81 88 LEU A C 1
ATOM 666 O O . LEU A 1 88 ? -4.715 9.314 11.065 1.00 89.81 88 LEU A O 1
ATOM 670 N N . GLY A 1 89 ? -6.947 9.100 10.888 1.00 89.81 89 GLY A N 1
ATOM 671 C CA . GLY A 1 89 ? -7.231 9.161 12.328 1.00 89.81 89 GLY A CA 1
ATOM 672 C C . GLY A 1 89 ? -6.724 7.957 13.133 1.00 89.81 89 GLY A C 1
ATOM 673 O O . GLY A 1 89 ? -6.619 8.040 14.350 1.00 89.81 89 GLY A O 1
ATOM 674 N N . GLN A 1 90 ? -6.367 6.861 12.461 1.00 89.81 90 GLN A N 1
ATOM 675 C CA . GLN A 1 90 ? -5.877 5.619 13.062 1.00 89.81 90 GLN A CA 1
ATOM 676 C C . GLN A 1 90 ? -4.399 5.361 12.739 1.00 89.81 90 GLN A C 1
ATOM 678 O O . GLN A 1 90 ? -3.962 4.214 12.679 1.00 89.81 90 GLN A O 1
ATOM 683 N N . LYS A 1 91 ? -3.612 6.423 12.506 1.00 91.31 91 LYS A N 1
ATOM 684 C CA . LYS A 1 91 ? -2.216 6.317 12.051 1.00 91.31 91 LYS A CA 1
ATOM 685 C C . LYS A 1 91 ? -1.360 5.367 12.880 1.00 91.31 91 LYS A C 1
ATOM 687 O O . LYS A 1 91 ? -0.592 4.595 12.314 1.00 91.31 91 LYS A O 1
ATOM 692 N N . GLU A 1 92 ? -1.514 5.377 14.198 1.00 92.88 92 GLU A N 1
ATOM 693 C CA . GLU A 1 92 ? -0.732 4.512 15.086 1.00 92.88 92 GLU A CA 1
ATOM 694 C C . GLU A 1 92 ? -0.989 3.015 14.841 1.00 92.88 92 GLU A C 1
ATOM 696 O O . GLU A 1 92 ? -0.088 2.203 15.040 1.00 92.88 92 GLU A O 1
ATOM 701 N N . THR A 1 93 ? -2.159 2.651 14.306 1.00 91.12 93 THR A N 1
ATOM 702 C CA . THR A 1 93 ? -2.522 1.269 13.961 1.00 91.12 93 THR A CA 1
ATOM 703 C C . THR A 1 93 ? -1.776 0.760 12.724 1.00 91.12 93 THR A C 1
ATOM 705 O O . THR A 1 93 ? -1.439 -0.420 12.642 1.00 91.12 93 THR A O 1
ATOM 708 N N . TRP A 1 94 ? -1.485 1.630 11.753 1.00 94.38 94 TRP A N 1
ATOM 709 C CA . TRP A 1 94 ? -0.956 1.214 10.447 1.00 94.38 94 TRP A CA 1
ATOM 710 C C . TRP A 1 94 ? 0.422 1.775 10.092 1.00 94.38 94 TRP A C 1
ATOM 712 O O . TRP A 1 94 ? 1.032 1.327 9.122 1.00 94.38 94 TRP A O 1
ATOM 722 N N . ARG A 1 95 ? 0.981 2.692 10.887 1.00 96.00 95 ARG A N 1
ATOM 723 C CA . ARG A 1 95 ? 2.294 3.310 10.629 1.00 96.00 95 ARG A CA 1
ATOM 724 C C . ARG A 1 95 ? 3.426 2.292 10.470 1.00 96.00 95 ARG A C 1
ATOM 726 O O . ARG A 1 95 ? 4.304 2.460 9.626 1.00 96.00 95 ARG A O 1
ATOM 733 N N . LEU A 1 96 ? 3.429 1.222 11.268 1.00 96.19 96 LEU A N 1
ATOM 734 C CA . LEU A 1 96 ? 4.444 0.170 11.140 1.00 96.19 96 LEU A CA 1
ATOM 735 C C . LEU A 1 96 ? 4.293 -0.610 9.826 1.00 96.19 96 LEU A C 1
ATOM 737 O O . LEU A 1 96 ? 5.295 -0.948 9.192 1.00 96.19 96 LEU A O 1
ATOM 741 N N . HIS A 1 97 ? 3.052 -0.872 9.414 1.00 96.62 97 HIS A N 1
ATOM 742 C CA . HIS A 1 97 ? 2.743 -1.543 8.155 1.00 96.62 97 HIS A CA 1
ATOM 743 C C . HIS A 1 97 ? 3.168 -0.682 6.963 1.00 96.62 97 HIS A C 1
ATOM 745 O O . HIS A 1 97 ? 3.838 -1.185 6.062 1.00 96.62 97 HIS A O 1
ATOM 751 N N . GLU A 1 98 ? 2.892 0.623 7.004 1.00 96.94 98 GLU A N 1
ATOM 752 C CA . GLU A 1 98 ? 3.383 1.592 6.020 1.00 96.94 98 GLU A CA 1
ATOM 753 C C . GLU A 1 98 ? 4.912 1.559 5.904 1.00 96.94 98 GLU A C 1
ATOM 755 O O . GLU A 1 98 ? 5.436 1.411 4.804 1.00 96.94 98 GLU A O 1
ATOM 760 N N . ASN A 1 99 ? 5.644 1.641 7.018 1.00 97.25 99 ASN A N 1
ATOM 761 C CA . ASN A 1 99 ? 7.110 1.650 6.982 1.00 97.25 99 ASN A CA 1
ATOM 762 C C . ASN A 1 99 ? 7.685 0.380 6.338 1.00 97.25 99 ASN A C 1
ATOM 764 O O . ASN A 1 99 ? 8.619 0.452 5.539 1.00 97.25 99 ASN A O 1
ATOM 768 N N . LYS A 1 100 ? 7.112 -0.791 6.649 1.00 97.69 100 LYS A N 1
ATOM 769 C CA . LYS A 1 100 ? 7.501 -2.058 6.011 1.00 97.69 100 LYS A CA 1
ATOM 770 C C . LYS A 1 100 ? 7.192 -2.062 4.515 1.00 97.69 100 LYS A C 1
ATOM 772 O O . LYS A 1 100 ? 8.012 -2.525 3.726 1.00 97.69 100 LYS A O 1
ATOM 777 N N . ALA A 1 101 ? 6.032 -1.539 4.131 1.00 97.25 101 ALA A N 1
ATOM 778 C CA . ALA A 1 101 ? 5.606 -1.449 2.741 1.00 97.25 101 ALA A CA 1
ATOM 779 C C . ALA A 1 101 ? 6.503 -0.504 1.929 1.00 97.25 101 ALA A C 1
ATOM 781 O O . ALA A 1 101 ? 6.953 -0.864 0.844 1.00 97.25 101 ALA A O 1
ATOM 782 N N . LEU A 1 102 ? 6.853 0.658 2.485 1.00 96.75 102 LEU A N 1
ATOM 783 C CA . LEU A 1 102 ? 7.813 1.581 1.881 1.00 96.75 102 LEU A CA 1
ATOM 784 C C . LEU A 1 102 ? 9.200 0.944 1.750 1.00 96.75 102 LEU A C 1
ATOM 786 O O . LEU A 1 102 ? 9.813 1.051 0.691 1.00 96.75 102 LEU A O 1
ATOM 790 N N . GLY A 1 103 ? 9.664 0.219 2.773 1.00 96.56 103 GLY A N 1
ATOM 791 C CA . GLY A 1 103 ? 10.919 -0.534 2.707 1.00 96.56 103 GLY A CA 1
ATOM 792 C C . GLY A 1 103 ? 10.919 -1.590 1.597 1.00 96.56 103 GLY A C 1
ATOM 793 O O . GLY A 1 103 ? 11.897 -1.711 0.861 1.00 96.56 103 GLY A O 1
ATOM 794 N N . PHE A 1 104 ? 9.805 -2.306 1.414 1.00 96.44 104 PHE A N 1
ATOM 795 C CA . PHE A 1 104 ? 9.630 -3.233 0.294 1.00 96.44 104 PHE A CA 1
ATOM 796 C C . PHE A 1 104 ? 9.737 -2.521 -1.058 1.00 96.44 104 PHE A C 1
ATOM 798 O O . PHE A 1 104 ? 10.511 -2.949 -1.912 1.00 96.44 104 PHE A O 1
ATOM 805 N N . VAL A 1 105 ? 8.986 -1.432 -1.249 1.00 94.75 105 VAL A N 1
ATOM 806 C CA . VAL A 1 105 ? 8.954 -0.675 -2.511 1.00 94.75 105 VAL A CA 1
ATOM 807 C C . VAL A 1 105 ? 10.333 -0.096 -2.846 1.00 94.75 105 VAL A C 1
ATOM 809 O O . VAL A 1 105 ? 10.788 -0.203 -3.985 1.00 94.75 105 VAL A O 1
ATOM 812 N N . GLN A 1 106 ? 11.044 0.432 -1.849 1.00 94.00 106 GLN A N 1
ATOM 813 C CA . GLN A 1 106 ? 12.414 0.923 -2.010 1.00 94.00 106 GLN A CA 1
ATOM 814 C C . GLN A 1 106 ? 13.397 -0.198 -2.355 1.00 94.00 106 GLN A C 1
ATOM 816 O O . GLN A 1 106 ? 14.238 -0.032 -3.237 1.00 94.00 106 GLN A O 1
ATOM 821 N N . GLY A 1 107 ? 13.243 -1.378 -1.748 1.00 93.06 107 GLY A N 1
ATOM 822 C CA . GLY A 1 107 ? 13.998 -2.580 -2.111 1.00 93.06 107 GLY A CA 1
ATOM 823 C C . GLY A 1 107 ? 13.749 -3.068 -3.546 1.00 93.06 107 GLY A C 1
ATOM 824 O O . GLY A 1 107 ? 14.538 -3.855 -4.064 1.00 93.06 107 GLY A O 1
ATOM 825 N N . ARG A 1 108 ? 12.685 -2.590 -4.208 1.00 91.31 108 ARG A N 1
ATOM 826 C CA . ARG A 1 108 ? 12.395 -2.825 -5.634 1.00 91.31 108 ARG A CA 1
ATOM 827 C C . ARG A 1 108 ? 12.896 -1.714 -6.559 1.00 91.31 108 ARG A C 1
ATOM 829 O O . ARG A 1 108 ? 12.619 -1.756 -7.752 1.00 91.31 108 ARG A O 1
ATOM 836 N N . GLY A 1 109 ? 13.649 -0.750 -6.031 1.00 89.06 109 GLY A N 1
ATOM 837 C CA . GLY A 1 109 ? 14.287 0.305 -6.817 1.00 89.06 109 GLY A CA 1
ATOM 838 C C . GLY A 1 109 ? 13.450 1.569 -7.002 1.00 89.06 109 GLY A C 1
ATOM 839 O O . GLY A 1 109 ? 13.892 2.463 -7.717 1.00 89.06 109 GLY A O 1
ATOM 840 N N . LEU A 1 110 ? 12.282 1.685 -6.357 1.00 90.69 110 LEU A N 1
ATOM 841 C CA . LEU A 1 110 ? 11.548 2.953 -6.313 1.00 90.69 110 LEU A CA 1
ATOM 842 C C . LEU A 1 110 ? 12.164 3.876 -5.262 1.00 90.69 110 LEU A C 1
ATOM 844 O O . LEU A 1 110 ? 12.231 3.534 -4.081 1.00 90.69 110 LEU A O 1
ATOM 848 N N . SER A 1 111 ? 12.579 5.074 -5.665 1.00 92.31 111 SER A N 1
ATOM 849 C CA . SER A 1 111 ? 13.043 6.069 -4.698 1.00 92.31 111 SER A CA 1
ATOM 850 C C . SER A 1 111 ? 11.903 6.531 -3.781 1.00 92.31 111 SER A C 1
ATOM 852 O O . SER A 1 111 ? 10.721 6.425 -4.113 1.00 92.31 111 SER A O 1
ATOM 854 N N . SER A 1 112 ? 12.244 7.101 -2.622 1.00 92.50 112 SER A N 1
ATOM 855 C CA . SER A 1 112 ? 11.232 7.635 -1.699 1.00 92.50 112 SER A CA 1
ATOM 856 C C . SER A 1 112 ? 10.361 8.721 -2.338 1.00 92.50 112 SER A C 1
ATOM 858 O O . SER A 1 112 ? 9.181 8.805 -2.018 1.00 92.50 112 SER A O 1
ATOM 860 N N . ALA A 1 113 ? 10.924 9.539 -3.233 1.00 92.56 113 ALA A N 1
ATOM 861 C CA . ALA A 1 113 ? 10.178 10.580 -3.936 1.00 92.56 113 ALA A CA 1
ATOM 862 C C . ALA A 1 113 ? 9.177 9.979 -4.934 1.00 92.56 113 ALA A C 1
ATOM 864 O O . ALA A 1 113 ? 8.031 10.407 -4.991 1.00 92.56 113 ALA A O 1
ATOM 865 N N . GLU A 1 114 ? 9.586 8.945 -5.670 1.00 91.56 114 GLU A N 1
ATOM 866 C CA . GLU A 1 114 ? 8.713 8.257 -6.627 1.00 91.56 114 GLU A CA 1
ATOM 867 C C . GLU A 1 114 ? 7.619 7.456 -5.926 1.00 91.56 114 GLU A C 1
ATOM 869 O O . GLU A 1 114 ? 6.490 7.403 -6.405 1.00 91.56 114 GLU A O 1
ATOM 874 N N . ALA A 1 115 ? 7.930 6.832 -4.788 1.00 92.62 115 ALA A N 1
ATOM 875 C CA . ALA A 1 115 ? 6.919 6.184 -3.964 1.00 92.62 115 ALA A CA 1
ATOM 876 C C . ALA A 1 115 ? 5.866 7.201 -3.497 1.00 92.62 115 ALA A C 1
ATOM 878 O O . ALA A 1 115 ? 4.675 6.940 -3.636 1.00 92.62 115 ALA A O 1
ATOM 879 N N . GLU A 1 116 ? 6.291 8.371 -3.014 1.00 93.94 116 GLU A N 1
ATOM 880 C CA . GLU A 1 116 ? 5.385 9.425 -2.545 1.00 93.94 116 GLU A CA 1
ATOM 881 C C . GLU A 1 116 ? 4.517 10.004 -3.673 1.00 93.94 116 GLU A C 1
ATOM 883 O O . GLU A 1 116 ? 3.307 10.121 -3.504 1.00 93.94 116 GLU A O 1
ATOM 888 N N . GLU A 1 117 ? 5.102 10.294 -4.840 1.00 91.81 117 GLU A N 1
ATOM 889 C CA . GLU A 1 117 ? 4.372 10.763 -6.029 1.00 91.81 117 GLU A CA 1
ATOM 890 C C . GLU A 1 117 ? 3.276 9.767 -6.437 1.00 91.81 117 GLU A C 1
ATOM 892 O O . GLU A 1 117 ? 2.118 10.135 -6.649 1.00 91.81 117 GLU A O 1
ATOM 897 N N . ASN A 1 118 ? 3.628 8.481 -6.484 1.00 91.12 118 ASN A N 1
ATOM 898 C CA . ASN A 1 118 ? 2.691 7.412 -6.805 1.00 91.12 118 ASN A CA 1
ATOM 899 C C . ASN A 1 118 ? 1.586 7.267 -5.748 1.00 91.12 118 ASN A C 1
ATOM 901 O O . ASN A 1 118 ? 0.426 7.067 -6.105 1.00 91.12 118 ASN A O 1
ATOM 905 N N . ILE A 1 119 ? 1.924 7.377 -4.459 1.00 93.00 119 ILE A N 1
ATOM 906 C CA . ILE A 1 119 ? 0.947 7.329 -3.364 1.00 93.00 119 ILE A CA 1
ATOM 907 C C . ILE A 1 119 ? -0.030 8.500 -3.475 1.00 93.00 119 ILE A C 1
ATOM 909 O O . ILE A 1 119 ? -1.233 8.274 -3.427 1.00 93.00 119 ILE A O 1
ATOM 913 N N . GLN A 1 120 ? 0.454 9.728 -3.681 1.00 91.81 120 GLN A N 1
ATOM 914 C CA . GLN A 1 120 ? -0.406 10.905 -3.845 1.00 91.81 120 GLN A CA 1
ATOM 915 C C . GLN A 1 120 ? -1.352 10.764 -5.036 1.00 91.8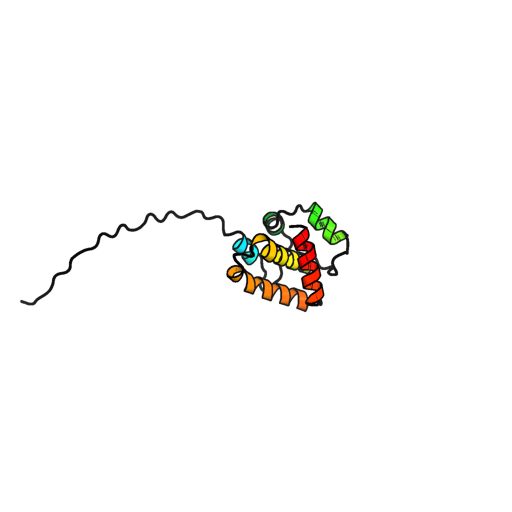1 120 GLN A C 1
ATOM 917 O O . GLN A 1 120 ? -2.537 11.085 -4.936 1.00 91.81 120 GLN A O 1
ATOM 922 N N . ARG A 1 121 ? -0.841 10.246 -6.155 1.00 88.88 121 ARG A N 1
ATOM 923 C CA . ARG A 1 121 ? -1.648 9.981 -7.344 1.00 88.88 121 ARG A CA 1
ATOM 924 C C . ARG A 1 121 ? -2.757 8.974 -7.051 1.00 88.88 121 ARG A C 1
ATOM 926 O O . ARG A 1 121 ? -3.915 9.252 -7.345 1.00 88.88 121 ARG A O 1
ATOM 933 N N . LEU A 1 122 ? -2.426 7.842 -6.434 1.00 90.06 122 LEU A N 1
ATOM 934 C CA . LEU A 1 122 ? -3.410 6.826 -6.061 1.00 90.06 122 LEU A CA 1
ATOM 935 C C . LEU A 1 122 ? -4.419 7.355 -5.040 1.00 90.06 122 LEU A C 1
ATOM 937 O O . LEU A 1 122 ? -5.604 7.093 -5.187 1.00 90.06 122 LEU A O 1
ATOM 941 N N . SER A 1 123 ? -3.988 8.161 -4.070 1.00 91.25 123 SER A N 1
ATOM 942 C CA . SER A 1 123 ? -4.884 8.814 -3.113 1.00 91.25 123 SER A CA 1
ATOM 943 C C . SER A 1 123 ? -5.902 9.742 -3.777 1.00 91.25 123 SER A C 1
ATOM 945 O O . SER A 1 123 ? -6.952 9.949 -3.194 1.00 91.25 123 SER A O 1
ATOM 947 N N . SER A 1 124 ? -5.633 10.285 -4.973 1.00 89.75 124 SER A N 1
ATOM 948 C CA . SER A 1 124 ? -6.622 11.081 -5.723 1.00 89.75 124 SER A CA 1
ATOM 949 C C . SER A 1 124 ? -7.712 10.245 -6.407 1.00 89.75 124 SER A C 1
ATOM 951 O O . SER A 1 124 ? -8.717 10.797 -6.850 1.00 89.75 124 SER A O 1
ATOM 953 N N . LEU A 1 125 ? -7.503 8.928 -6.514 1.00 85.81 125 LEU A N 1
ATOM 954 C CA . LEU A 1 125 ? -8.471 7.972 -7.058 1.00 85.81 125 LEU A CA 1
ATOM 955 C C . LEU A 1 125 ? -9.385 7.377 -5.975 1.00 85.81 125 LEU A C 1
ATOM 957 O O . LEU A 1 125 ? -10.374 6.735 -6.324 1.00 85.81 125 LEU A O 1
ATOM 961 N N . LEU A 1 126 ? -9.015 7.549 -4.703 1.00 86.50 126 LEU A N 1
ATOM 962 C CA . LEU A 1 126 ? -9.674 7.017 -3.508 1.00 86.50 126 LEU A CA 1
ATOM 963 C C . LEU A 1 126 ? -10.563 8.081 -2.860 1.00 86.50 126 LEU A C 1
ATOM 965 O O . LEU A 1 126 ? -11.687 7.721 -2.448 1.00 86.50 126 LEU A O 1
#

Secondary structure (DSSP, 8-state):
-------------------------HHHHHHHH--TTS-----HHHHHHHT--HHHHHHHHHT--SS---HHHHHHHHHHHHHHHH-GGGHHHHHHHHHHHHHHHHHTT--HHHHHHHHHHHHTT-

Sequence (126 aa):
QFVSSNHADCDLNQRNDAETDSEPDKVLQICLLQKANGSFLLSDHLADLVGLTPGVLAAEVRSQNMKSPEPVVFATLLAIAALRTFFLGQKETWRLHENKALGFVQGRGLSSAEAEENIQRLSSLL

Organism: Trieres chinensis (NCBI:txid1514140)